Protein AF-A0A5B7FWD3-F1 (afdb_monomer_lite)

pLDDT: mean 77.9, std 13.93, range [51.31, 97.62]

Structure (mmCIF, N/CA/C/O backbone):
data_AF-A0A5B7FWD3-F1
#
_entry.id   AF-A0A5B7FWD3-F1
#
loop_
_atom_site.group_PDB
_atom_site.id
_atom_site.type_symbol
_atom_site.label_atom_id
_atom_site.label_alt_id
_atom_site.label_comp_id
_atom_site.label_asym_id
_atom_site.label_entity_id
_atom_site.label_seq_id
_atom_site.pdbx_PDB_ins_code
_atom_site.Cartn_x
_atom_site.Cartn_y
_atom_site.Cartn_z
_atom_site.occupancy
_atom_site.B_iso_or_equiv
_atom_site.auth_seq_id
_atom_site.auth_comp_id
_atom_site.auth_asym_id
_atom_site.auth_atom_id
_atom_site.pdbx_PDB_model_num
ATOM 1 N N . MET A 1 1 ? -12.049 -10.881 10.849 1.00 77.94 1 MET A N 1
ATOM 2 C CA . MET A 1 1 ? -11.676 -10.986 12.282 1.00 77.94 1 MET A CA 1
ATOM 3 C C . MET A 1 1 ? -11.574 -9.629 12.979 1.00 77.94 1 MET A C 1
ATOM 5 O O . MET A 1 1 ? -12.235 -9.472 13.995 1.00 77.94 1 MET A O 1
ATOM 9 N N . ILE A 1 2 ? -10.834 -8.643 12.447 1.00 91.25 2 ILE A N 1
ATOM 10 C CA . ILE A 1 2 ? -10.697 -7.306 13.075 1.00 91.25 2 ILE A CA 1
ATOM 11 C C . ILE A 1 2 ? -12.054 -6.627 13.293 1.00 91.25 2 ILE A C 1
ATOM 13 O O . ILE A 1 2 ? -12.339 -6.181 14.396 1.00 91.25 2 ILE A O 1
ATOM 17 N N . GLU A 1 3 ? -12.919 -6.604 12.274 1.00 90.69 3 GLU A N 1
ATOM 18 C CA . GLU A 1 3 ? -14.240 -5.967 12.374 1.00 90.69 3 GLU A CA 1
ATOM 19 C C . GLU A 1 3 ? -15.130 -6.593 13.450 1.00 90.69 3 GLU A C 1
ATOM 21 O O . GLU A 1 3 ? -15.867 -5.887 14.131 1.00 90.69 3 GLU A O 1
ATOM 26 N N . VAL A 1 4 ? -15.046 -7.914 13.628 1.00 92.25 4 VAL A N 1
ATOM 27 C CA . VAL A 1 4 ? -15.807 -8.640 14.653 1.00 92.25 4 VAL A CA 1
ATOM 28 C C . VAL A 1 4 ? -15.304 -8.259 16.047 1.00 92.25 4 VAL A C 1
ATOM 30 O O . VAL A 1 4 ? -16.109 -7.955 16.924 1.00 92.25 4 VAL A O 1
ATOM 33 N N . ALA A 1 5 ? -13.982 -8.204 16.241 1.00 90.88 5 ALA A N 1
ATOM 34 C CA . ALA A 1 5 ? -13.381 -7.770 17.502 1.00 90.88 5 ALA A CA 1
ATOM 35 C C . ALA A 1 5 ? -13.669 -6.286 17.801 1.00 90.88 5 ALA A C 1
ATOM 37 O O . ALA A 1 5 ? -13.985 -5.938 18.936 1.00 90.88 5 ALA A O 1
ATOM 38 N N . HIS A 1 6 ? -13.642 -5.429 16.778 1.00 94.06 6 HIS A N 1
ATOM 39 C CA . HIS A 1 6 ? -13.955 -4.005 16.887 1.00 94.06 6 HIS A CA 1
ATOM 40 C C . HIS A 1 6 ? -15.422 -3.771 17.267 1.00 94.06 6 HIS A C 1
ATOM 42 O O . HIS A 1 6 ? -15.705 -3.055 18.222 1.00 94.06 6 HIS A O 1
ATOM 48 N N . LYS A 1 7 ? -16.365 -4.437 16.586 1.00 94.75 7 LYS A N 1
ATOM 49 C CA . LYS A 1 7 ? -17.796 -4.374 16.927 1.00 94.75 7 LYS A CA 1
ATOM 50 C C . LYS A 1 7 ? -18.058 -4.865 18.352 1.00 94.75 7 LYS A C 1
ATOM 52 O O . LYS A 1 7 ? -18.838 -4.243 19.066 1.00 94.75 7 LYS A O 1
ATOM 57 N N . LYS A 1 8 ? -17.374 -5.930 18.789 1.00 92.38 8 LYS A N 1
ATOM 58 C CA . LYS A 1 8 ? -17.488 -6.451 20.160 1.00 92.38 8 LYS A CA 1
ATOM 59 C C . LYS A 1 8 ? -17.000 -5.438 21.200 1.00 92.38 8 LYS A C 1
ATOM 61 O O . LYS A 1 8 ? -17.717 -5.195 22.166 1.00 92.38 8 LYS A O 1
ATOM 66 N N . TYR A 1 9 ? -15.844 -4.813 20.973 1.00 93.12 9 TYR A N 1
ATOM 67 C CA . TYR A 1 9 ? -15.327 -3.735 21.823 1.00 93.12 9 TYR A CA 1
ATOM 68 C C . TYR A 1 9 ? -16.303 -2.554 21.927 1.00 93.12 9 TYR A C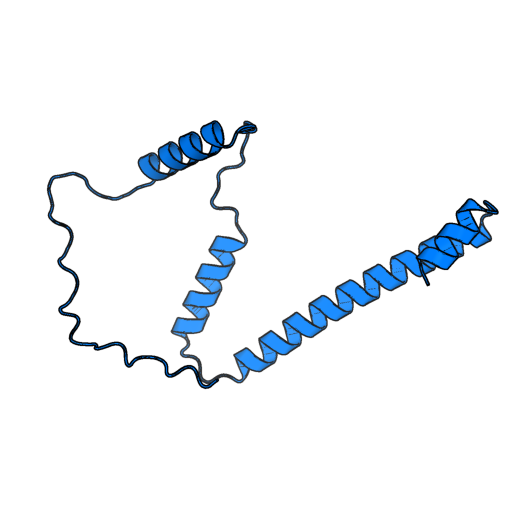 1
ATOM 70 O O . TYR A 1 9 ? -16.565 -2.077 23.026 1.00 93.12 9 TYR A O 1
ATOM 78 N N . LEU A 1 10 ? -16.899 -2.131 20.807 1.00 94.94 10 LEU A N 1
ATOM 79 C CA . LEU A 1 10 ? -17.880 -1.041 20.805 1.00 94.94 10 LEU A CA 1
ATOM 80 C C . LEU A 1 10 ? -19.171 -1.402 21.553 1.00 94.94 10 LEU A C 1
ATOM 82 O O . LEU A 1 10 ? -19.756 -0.543 22.204 1.00 94.94 10 LEU A O 1
ATOM 86 N N . SER A 1 11 ? -19.615 -2.660 21.470 1.00 94.88 11 SER A N 1
ATOM 87 C CA . SER A 1 11 ? -20.829 -3.117 22.161 1.00 94.88 11 SER A CA 1
ATOM 88 C C . SER A 1 11 ? -20.649 -3.300 23.671 1.00 94.88 11 SER A C 1
ATOM 90 O O . SER A 1 11 ? -21.592 -3.092 24.426 1.00 94.88 11 SER A O 1
ATOM 92 N N . LEU A 1 12 ? -19.451 -3.698 24.109 1.00 91.94 12 LEU A N 1
ATOM 93 C CA . LEU A 1 12 ? -19.122 -4.017 25.499 1.00 91.94 12 LEU A CA 1
ATOM 94 C C . LEU A 1 12 ? -17.686 -3.562 25.784 1.00 91.94 12 LEU A C 1
ATOM 96 O O . LEU A 1 12 ? -16.762 -4.375 25.693 1.00 91.94 12 LEU A O 1
ATOM 100 N N . PRO A 1 13 ? -17.481 -2.277 26.122 1.00 92.94 13 PRO A N 1
ATOM 101 C CA . PRO A 1 13 ? -16.157 -1.745 26.403 1.00 92.94 13 PRO A CA 1
ATOM 102 C C . PRO A 1 13 ? -15.602 -2.368 27.686 1.00 92.94 13 PRO A C 1
ATOM 104 O O . PRO A 1 13 ? -15.974 -2.006 28.800 1.00 92.94 13 PRO A O 1
ATOM 107 N N . SER A 1 14 ? -14.704 -3.334 27.523 1.00 96.06 14 SER A N 1
ATOM 108 C CA . SER A 1 14 ? -13.981 -3.990 28.614 1.00 96.06 14 SER A CA 1
ATOM 109 C C . SER A 1 14 ? -12.490 -4.106 28.288 1.00 96.06 14 SER A C 1
ATOM 111 O O . SER A 1 14 ? -12.129 -4.131 27.105 1.00 96.06 14 SER A O 1
ATOM 113 N N . PRO A 1 15 ? -11.608 -4.240 29.294 1.00 96.19 15 PRO A N 1
ATOM 114 C CA . PRO A 1 15 ? -10.180 -4.454 29.056 1.00 96.19 15 PRO A CA 1
ATOM 115 C C . PRO A 1 15 ? -9.896 -5.656 28.141 1.00 96.19 15 PRO A C 1
ATOM 117 O O . PRO A 1 15 ? -9.031 -5.588 27.272 1.00 96.19 15 PRO A O 1
ATOM 120 N N . GLU A 1 16 ? -10.673 -6.730 28.278 1.00 95.38 16 GLU A N 1
ATOM 121 C CA . GLU A 1 16 ? -10.532 -7.955 27.482 1.00 95.38 16 GLU A CA 1
ATOM 122 C C . GLU A 1 16 ? -10.959 -7.754 26.026 1.00 95.38 16 GLU A C 1
ATOM 124 O O . GLU A 1 16 ? -10.245 -8.148 25.103 1.00 95.38 16 GLU A O 1
ATOM 129 N N . SER A 1 17 ? -12.105 -7.106 25.793 1.00 94.62 17 SER A N 1
ATOM 130 C CA . SER A 1 17 ? -12.572 -6.800 24.433 1.00 94.62 17 SER A CA 1
ATOM 131 C C . SER A 1 17 ? -11.615 -5.852 23.699 1.00 94.62 17 SER A C 1
ATOM 133 O O . SER A 1 17 ? -11.344 -6.041 22.512 1.00 94.62 17 SER A O 1
ATOM 135 N N . HIS A 1 18 ? -11.038 -4.888 24.422 1.00 95.44 18 HIS A N 1
ATOM 136 C CA . HIS A 1 18 ? -10.030 -3.972 23.906 1.00 95.44 18 HIS A CA 1
ATOM 137 C C . HIS A 1 18 ? -8.726 -4.705 23.559 1.00 95.44 18 HIS A C 1
ATOM 139 O O . HIS A 1 18 ? -8.201 -4.533 22.459 1.00 95.44 18 HIS A O 1
ATOM 145 N N . ALA A 1 19 ? -8.235 -5.582 24.442 1.00 96.62 19 ALA A N 1
ATOM 146 C CA . ALA A 1 19 ? -7.041 -6.390 24.191 1.00 96.62 19 ALA A CA 1
ATOM 147 C C . ALA A 1 19 ? -7.202 -7.298 22.959 1.00 96.62 19 ALA A C 1
ATOM 149 O O . ALA A 1 19 ? -6.293 -7.386 22.131 1.00 96.62 19 ALA A O 1
ATOM 150 N N . LEU A 1 20 ? -8.375 -7.919 22.789 1.00 95.62 20 LEU A N 1
ATOM 151 C CA . LEU A 1 20 ? -8.690 -8.735 21.613 1.00 95.62 20 LEU A CA 1
ATOM 152 C C . LEU A 1 20 ? -8.689 -7.916 20.318 1.00 95.62 20 LEU A C 1
ATOM 154 O O . LEU A 1 20 ? -8.146 -8.365 19.308 1.00 95.62 20 LEU A O 1
ATOM 158 N N . TYR A 1 21 ? -9.266 -6.712 20.337 1.00 95.94 21 TYR A N 1
ATOM 159 C CA . TYR A 1 21 ? -9.244 -5.817 19.181 1.00 95.94 21 TYR A CA 1
ATOM 160 C C . TYR A 1 21 ? -7.817 -5.383 18.816 1.00 95.94 21 TYR A C 1
ATOM 162 O O . TYR A 1 21 ? -7.423 -5.509 17.655 1.00 95.94 21 TYR A O 1
ATOM 170 N N . ILE A 1 22 ? -7.027 -4.936 19.798 1.00 96.62 22 ILE A N 1
ATOM 171 C CA . ILE A 1 22 ? -5.623 -4.541 19.602 1.00 96.62 22 ILE A CA 1
ATOM 172 C C . ILE A 1 22 ? -4.813 -5.711 19.032 1.00 96.62 22 ILE A C 1
ATOM 174 O O . ILE A 1 22 ? -4.091 -5.540 18.051 1.00 96.62 22 ILE A O 1
ATOM 178 N N . SER A 1 23 ? -4.970 -6.912 19.596 1.00 96.88 23 SER A N 1
ATOM 179 C CA . SER A 1 23 ? -4.297 -8.123 19.116 1.00 96.88 23 SER A CA 1
ATOM 180 C C . SER A 1 23 ? -4.656 -8.431 17.659 1.00 96.88 23 SER A C 1
ATOM 182 O O . SER A 1 23 ? -3.765 -8.604 16.827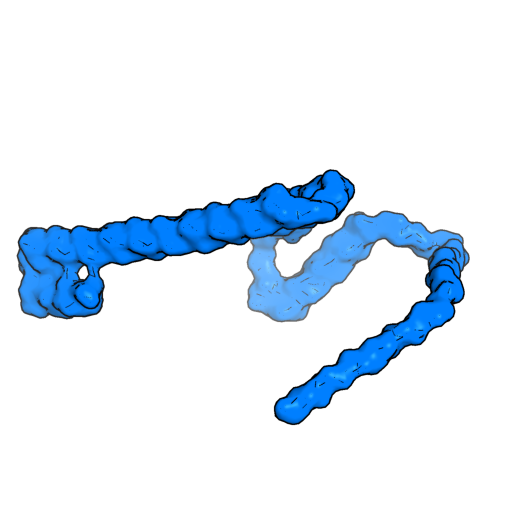 1.00 96.88 23 SER A O 1
ATOM 184 N N . ALA A 1 24 ? -5.948 -8.408 17.315 1.00 96.38 24 ALA A N 1
ATOM 185 C CA . ALA A 1 24 ? -6.409 -8.644 15.949 1.00 96.38 24 ALA A CA 1
ATOM 186 C C . ALA A 1 24 ? -5.882 -7.590 14.961 1.00 96.38 24 ALA A C 1
ATOM 188 O O . ALA A 1 24 ? -5.501 -7.938 13.841 1.00 96.38 24 ALA A O 1
ATOM 189 N N . ARG A 1 25 ? -5.836 -6.313 15.366 1.00 96.69 25 ARG A N 1
ATOM 190 C CA . ARG A 1 25 ? -5.307 -5.216 14.544 1.00 96.69 25 ARG A CA 1
ATOM 191 C C . ARG A 1 25 ? -3.810 -5.380 14.291 1.00 96.69 25 ARG A C 1
ATOM 193 O O . ARG A 1 25 ? -3.389 -5.375 13.138 1.00 96.69 25 ARG A O 1
ATOM 200 N N . ASN A 1 26 ? -3.027 -5.590 15.346 1.00 97.12 26 ASN A N 1
ATOM 201 C CA . ASN A 1 26 ? -1.577 -5.763 15.249 1.00 97.12 26 ASN A CA 1
ATOM 202 C C . ASN A 1 26 ? -1.215 -7.006 14.428 1.00 97.12 26 ASN A C 1
ATOM 204 O O . ASN A 1 26 ? -0.283 -6.977 13.627 1.00 97.12 26 ASN A O 1
ATOM 208 N N . HIS A 1 27 ? -1.980 -8.089 14.580 1.00 96.94 27 HIS A N 1
ATOM 209 C CA . HIS A 1 27 ? -1.805 -9.283 13.764 1.00 96.94 27 HIS A CA 1
ATOM 210 C C . HIS A 1 27 ? -2.025 -8.989 12.275 1.00 96.94 27 HIS A C 1
ATOM 212 O O . HIS A 1 27 ? -1.213 -9.386 11.444 1.00 96.94 27 HIS A O 1
ATOM 218 N N . ALA A 1 28 ? -3.075 -8.246 11.924 1.00 97.00 28 ALA A N 1
ATOM 219 C CA . ALA A 1 28 ? -3.327 -7.879 10.535 1.00 97.00 28 ALA A CA 1
ATOM 220 C C . ALA A 1 28 ? -2.254 -6.949 9.952 1.00 97.00 28 ALA A C 1
ATOM 222 O O . ALA A 1 28 ? -1.835 -7.147 8.812 1.00 97.00 28 ALA A O 1
ATOM 223 N N . GLU A 1 29 ? -1.773 -5.974 10.729 1.00 96.38 29 GLU A N 1
ATOM 224 C CA . GLU A 1 29 ? -0.628 -5.143 10.338 1.00 96.38 29 GLU A CA 1
ATOM 225 C C . GLU A 1 29 ? 0.613 -6.010 10.075 1.00 96.38 29 GLU A C 1
ATOM 227 O O . GLU A 1 29 ? 1.263 -5.856 9.041 1.00 96.38 29 GLU A O 1
ATOM 232 N N . SER A 1 30 ? 0.899 -6.974 10.955 1.00 97.62 30 SER A N 1
ATOM 233 C CA . SER A 1 30 ? 2.011 -7.917 10.794 1.00 97.62 30 SER A CA 1
ATOM 234 C C . SER A 1 30 ? 1.875 -8.768 9.526 1.00 97.62 30 SER A C 1
ATOM 236 O O . SER A 1 30 ? 2.825 -8.853 8.748 1.00 97.62 30 SER A O 1
ATOM 238 N N . VAL A 1 31 ? 0.691 -9.329 9.258 1.00 97.19 31 VAL A N 1
ATOM 239 C CA . VAL A 1 31 ? 0.413 -10.106 8.036 1.00 97.19 31 VAL A CA 1
ATOM 240 C C . VAL A 1 31 ? 0.601 -9.252 6.784 1.00 97.19 31 VAL A C 1
ATOM 242 O O . VAL A 1 31 ? 1.214 -9.704 5.816 1.00 97.19 31 VAL A O 1
ATOM 245 N N . LEU A 1 32 ? 0.124 -8.005 6.794 1.00 96.81 32 LEU A N 1
ATOM 246 C CA . LEU A 1 32 ? 0.279 -7.093 5.663 1.00 96.81 32 LEU A CA 1
ATOM 247 C C . LEU A 1 32 ? 1.751 -6.761 5.400 1.00 96.81 32 LEU A C 1
ATOM 249 O O . LEU A 1 32 ? 2.189 -6.771 4.249 1.00 96.81 32 LEU A O 1
ATOM 253 N N . GLN A 1 33 ? 2.519 -6.473 6.452 1.00 96.38 33 GLN A N 1
ATOM 254 C CA . GLN A 1 33 ? 3.953 -6.211 6.325 1.00 96.38 33 GLN A CA 1
ATOM 255 C C . GLN A 1 33 ? 4.695 -7.444 5.814 1.00 96.38 33 GLN A C 1
ATOM 257 O O . GLN A 1 33 ? 5.485 -7.346 4.877 1.00 96.38 33 GLN A O 1
ATOM 262 N N . PHE A 1 34 ? 4.389 -8.619 6.361 1.00 97.00 34 PHE A N 1
ATOM 263 C CA . PHE A 1 34 ? 4.958 -9.877 5.894 1.00 97.00 34 PHE A CA 1
ATOM 264 C C . PHE A 1 34 ? 4.665 -10.117 4.407 1.00 97.00 34 PHE A C 1
ATOM 266 O O . PHE A 1 34 ? 5.584 -10.405 3.642 1.00 97.00 34 PHE A O 1
ATOM 273 N N . ALA A 1 35 ? 3.418 -9.929 3.967 1.00 96.88 35 ALA A N 1
ATOM 274 C CA . ALA A 1 35 ? 3.032 -10.082 2.566 1.00 96.88 35 ALA A CA 1
ATOM 275 C C . ALA A 1 35 ? 3.779 -9.100 1.648 1.00 96.88 35 ALA A C 1
ATOM 277 O O . ALA A 1 35 ? 4.271 -9.496 0.590 1.00 96.88 35 ALA A O 1
ATOM 278 N N . LYS A 1 36 ? 3.930 -7.835 2.067 1.00 94.75 36 LYS A N 1
ATOM 279 C CA . LYS A 1 36 ? 4.733 -6.836 1.343 1.00 94.75 36 LYS A CA 1
ATOM 280 C C . LYS A 1 36 ? 6.185 -7.280 1.200 1.00 94.75 36 LYS A C 1
ATOM 282 O O . LYS A 1 36 ? 6.716 -7.269 0.091 1.00 94.75 36 LYS A O 1
ATOM 287 N N . HIS A 1 37 ? 6.815 -7.691 2.297 1.00 94.19 37 HIS A N 1
ATOM 288 C CA . HIS A 1 37 ? 8.201 -8.151 2.279 1.00 94.19 37 HIS A CA 1
ATOM 289 C C . HIS A 1 37 ? 8.378 -9.411 1.432 1.00 94.19 37 HIS A C 1
ATOM 291 O O . HIS A 1 37 ? 9.317 -9.479 0.643 1.00 94.19 37 HIS A O 1
ATOM 297 N N . SER A 1 38 ? 7.458 -10.370 1.533 1.00 95.75 38 SER A N 1
ATOM 298 C CA . SER A 1 38 ? 7.463 -11.590 0.726 1.00 95.75 38 SER A CA 1
ATOM 299 C C . SER A 1 38 ? 7.368 -11.277 -0.770 1.00 95.75 38 SER A C 1
ATOM 301 O O . SER A 1 38 ? 8.179 -11.769 -1.552 1.00 95.75 38 SER A O 1
ATOM 303 N N . LEU A 1 39 ? 6.453 -10.383 -1.164 1.00 93.56 39 LEU A N 1
ATOM 304 C CA . LEU A 1 39 ? 6.304 -9.948 -2.553 1.00 93.56 39 LEU A CA 1
ATOM 305 C C . LEU A 1 39 ? 7.572 -9.268 -3.084 1.00 93.56 39 LEU A C 1
ATOM 307 O O . LEU A 1 39 ? 8.021 -9.575 -4.190 1.00 93.56 39 LEU A O 1
ATOM 311 N N . ILE A 1 40 ? 8.140 -8.340 -2.308 1.00 85.00 40 ILE A N 1
ATOM 312 C CA . ILE A 1 40 ? 9.377 -7.640 -2.676 1.00 85.00 40 ILE A CA 1
ATOM 313 C C . ILE A 1 40 ? 10.510 -8.651 -2.837 1.00 85.00 40 ILE A C 1
ATOM 315 O O . ILE A 1 40 ? 11.173 -8.655 -3.870 1.00 85.00 40 ILE A O 1
ATOM 319 N N . ASN A 1 41 ? 10.688 -9.547 -1.867 1.00 86.38 41 ASN A N 1
ATOM 320 C CA . ASN A 1 41 ? 11.739 -10.554 -1.909 1.00 86.38 41 ASN A CA 1
ATOM 321 C C . ASN A 1 41 ? 11.575 -11.498 -3.110 1.00 86.38 41 ASN A C 1
ATOM 323 O O . ASN A 1 41 ? 12.540 -11.750 -3.823 1.00 86.38 41 ASN A O 1
ATOM 327 N N . GLY A 1 42 ? 10.351 -11.950 -3.400 1.00 88.38 42 GLY A N 1
ATOM 328 C CA . GLY A 1 42 ? 10.063 -12.773 -4.577 1.00 88.38 42 GLY A CA 1
ATOM 329 C C . GLY A 1 42 ? 10.426 -12.070 -5.888 1.00 88.38 42 GLY A C 1
ATOM 330 O O . GLY A 1 42 ? 11.059 -12.664 -6.759 1.00 88.38 42 GLY A O 1
ATOM 331 N N . LYS A 1 43 ? 10.113 -10.775 -6.017 1.00 83.81 43 LYS A N 1
ATOM 332 C CA . LYS A 1 43 ? 10.542 -9.972 -7.174 1.00 83.81 43 LYS A CA 1
ATOM 333 C C . LYS A 1 43 ? 12.060 -9.810 -7.237 1.00 83.81 43 LYS A C 1
ATOM 335 O O . LYS A 1 43 ? 12.623 -9.952 -8.318 1.00 83.81 43 LYS A O 1
ATOM 340 N N . CYS A 1 44 ? 12.723 -9.546 -6.111 1.00 81.81 44 CYS A N 1
ATOM 341 C CA . CYS A 1 44 ? 14.181 -9.440 -6.053 1.00 81.81 44 CYS A CA 1
ATOM 342 C C . CYS A 1 44 ? 14.862 -10.734 -6.511 1.00 81.81 44 CYS A C 1
ATOM 344 O O . CYS A 1 44 ? 15.797 -10.656 -7.299 1.00 81.81 44 CYS A O 1
ATOM 346 N N . GLN A 1 45 ? 14.358 -11.897 -6.090 1.00 80.88 45 GLN A N 1
ATOM 347 C CA . GLN A 1 45 ? 14.862 -13.206 -6.520 1.00 80.88 45 GLN A CA 1
ATOM 348 C C . GLN A 1 45 ? 14.666 -13.445 -8.025 1.00 80.88 45 GLN A C 1
ATOM 350 O O . GLN A 1 45 ? 15.582 -13.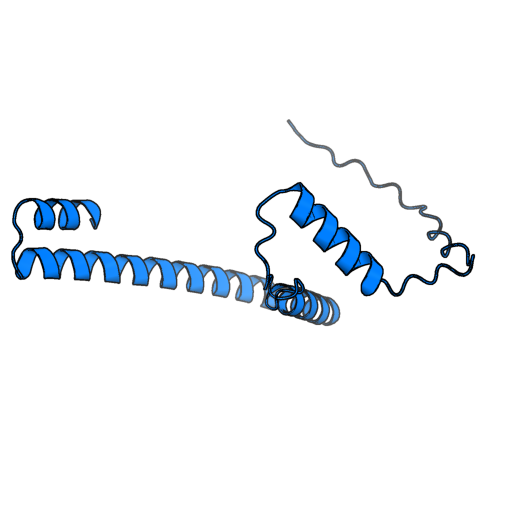881 -8.720 1.00 80.88 45 GLN A O 1
ATOM 355 N N . ASN A 1 46 ? 13.492 -13.110 -8.569 1.00 82.12 46 ASN A N 1
ATOM 356 C CA . ASN A 1 46 ? 13.245 -13.225 -10.011 1.00 82.12 46 ASN A CA 1
ATOM 357 C C . ASN A 1 46 ? 14.201 -12.350 -10.826 1.00 82.12 46 ASN A C 1
ATOM 359 O O . ASN A 1 46 ? 14.700 -12.766 -11.869 1.00 82.12 46 ASN A O 1
ATOM 363 N N . LEU A 1 47 ? 14.464 -11.136 -10.343 1.00 75.38 47 LEU A N 1
ATOM 364 C CA . LEU A 1 47 ? 15.372 -10.221 -11.012 1.00 75.38 47 LEU A CA 1
ATOM 365 C C . LEU A 1 47 ? 16.838 -10.652 -10.854 1.00 75.38 47 LEU A C 1
ATOM 367 O O . LEU A 1 47 ? 17.591 -10.542 -11.821 1.00 75.38 47 LEU A O 1
ATOM 371 N N . SER A 1 48 ? 17.258 -11.152 -9.685 1.00 72.44 48 SER A N 1
ATOM 372 C CA . SER A 1 48 ? 18.633 -11.635 -9.472 1.00 72.44 48 SER A CA 1
A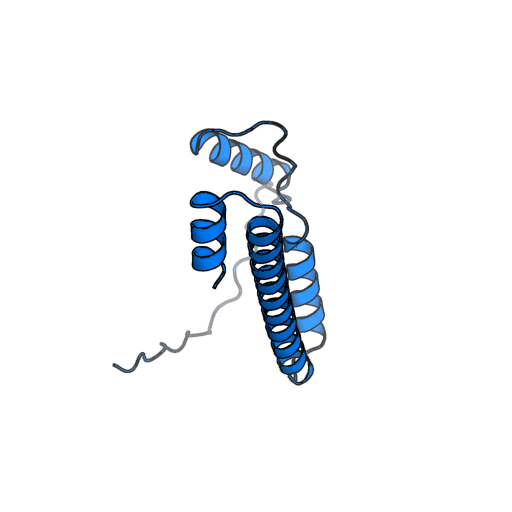TOM 373 C C . SER A 1 48 ? 18.970 -12.831 -10.356 1.00 72.44 48 SER A C 1
ATOM 375 O O . SER A 1 48 ? 20.116 -12.978 -10.763 1.00 72.44 48 SER A O 1
ATOM 377 N N . ASN A 1 49 ? 17.968 -13.646 -10.689 1.00 73.94 49 ASN A N 1
ATOM 378 C CA . ASN A 1 49 ? 18.100 -14.772 -11.612 1.00 73.94 49 ASN A CA 1
ATOM 379 C C . ASN A 1 49 ? 17.946 -14.365 -13.088 1.00 73.94 49 ASN A C 1
ATOM 381 O O . ASN A 1 49 ? 18.019 -15.219 -13.970 1.00 73.94 49 ASN A O 1
ATOM 385 N N . SER A 1 50 ? 17.712 -13.082 -13.382 1.00 70.88 50 SER A N 1
ATOM 386 C CA . SER A 1 50 ? 17.630 -12.594 -14.758 1.00 70.88 50 SER A CA 1
ATOM 387 C C . SER A 1 50 ? 19.024 -12.312 -15.320 1.00 70.88 50 SER A C 1
ATOM 389 O O . SER A 1 50 ? 19.875 -11.736 -14.644 1.00 70.88 50 SER A O 1
ATOM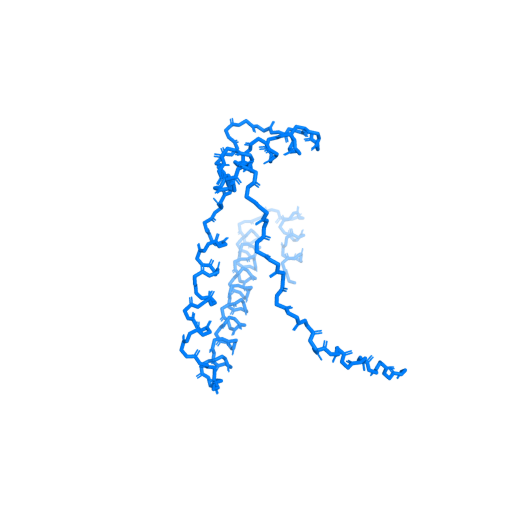 391 N N . ASN A 1 51 ? 19.237 -12.628 -16.599 1.00 76.62 51 ASN A N 1
ATOM 392 C CA . ASN A 1 51 ? 20.460 -12.279 -17.334 1.00 76.62 51 ASN A CA 1
ATOM 393 C C . ASN A 1 51 ? 20.519 -10.780 -17.704 1.00 76.62 51 ASN A C 1
ATOM 395 O O . ASN A 1 51 ? 21.027 -10.420 -18.766 1.00 76.62 51 ASN A O 1
ATOM 399 N N . CYS A 1 52 ? 19.956 -9.892 -16.877 1.00 69.75 52 CYS A N 1
ATOM 400 C CA . CYS A 1 52 ? 19.993 -8.462 -17.153 1.00 69.75 52 CYS A CA 1
ATOM 401 C C . CYS A 1 52 ? 21.441 -7.945 -17.118 1.00 69.75 52 CYS A C 1
ATOM 403 O O . CYS A 1 52 ? 22.163 -8.223 -16.154 1.00 69.75 52 CYS A O 1
ATOM 405 N N . PRO A 1 53 ? 21.863 -7.149 -18.118 1.00 76.00 53 PRO A N 1
ATOM 406 C CA . PRO A 1 53 ? 23.165 -6.496 -18.105 1.00 76.00 53 PRO A CA 1
ATOM 407 C C . PRO A 1 53 ? 23.370 -5.683 -16.823 1.00 76.00 53 PRO A C 1
ATOM 409 O O . PRO A 1 53 ? 22.433 -5.083 -16.291 1.00 76.00 53 PRO A O 1
ATOM 412 N N . ARG A 1 54 ? 24.613 -5.612 -16.339 1.00 77.31 54 ARG A N 1
ATOM 413 C CA . ARG A 1 54 ? 24.978 -4.835 -15.141 1.00 77.31 54 ARG A CA 1
ATOM 414 C C . ARG A 1 54 ? 24.515 -3.372 -15.240 1.00 77.31 54 ARG A C 1
ATOM 416 O O . ARG A 1 54 ? 24.067 -2.802 -14.246 1.00 77.31 54 ARG A O 1
ATOM 423 N N . ASP A 1 55 ? 24.528 -2.812 -16.446 1.00 72.31 55 ASP A N 1
ATOM 424 C CA . ASP A 1 55 ? 24.085 -1.444 -16.732 1.00 72.31 55 ASP A CA 1
ATOM 425 C C . ASP A 1 55 ? 22.581 -1.241 -16.507 1.00 72.31 55 ASP A C 1
ATOM 427 O O . ASP A 1 55 ? 22.174 -0.196 -16.000 1.00 72.31 55 ASP A O 1
ATOM 431 N N . PHE A 1 56 ? 21.750 -2.256 -16.779 1.00 78.06 56 PHE A N 1
ATOM 432 C CA . PHE A 1 56 ? 20.316 -2.210 -16.478 1.00 78.06 56 PHE A CA 1
ATOM 433 C C . PHE A 1 56 ? 20.071 -2.081 -14.973 1.00 78.06 56 PHE A C 1
ATOM 435 O O . PHE A 1 56 ? 19.216 -1.310 -14.545 1.00 78.06 56 PHE A O 1
ATOM 442 N N . TRP A 1 57 ? 20.851 -2.785 -14.151 1.00 78.94 57 TRP A N 1
ATOM 443 C CA . TRP A 1 57 ? 20.742 -2.701 -12.697 1.00 78.94 57 TRP A CA 1
ATOM 444 C C . TRP A 1 57 ? 21.195 -1.357 -12.138 1.00 78.94 57 TRP A C 1
ATOM 446 O O . TRP A 1 57 ? 20.538 -0.814 -11.247 1.00 78.94 57 TRP A O 1
ATOM 456 N N . HIS A 1 58 ? 22.284 -0.798 -12.667 1.00 76.25 58 HIS A N 1
ATOM 457 C CA . HIS A 1 58 ? 22.708 0.557 -12.317 1.00 76.25 58 HIS A CA 1
ATOM 458 C C . HIS A 1 58 ? 21.646 1.585 -12.704 1.00 76.25 58 HIS A C 1
ATOM 460 O O . HIS A 1 58 ? 21.307 2.440 -11.886 1.00 76.25 58 HIS A O 1
ATOM 466 N N . LEU A 1 59 ? 21.063 1.455 -13.896 1.00 74.31 59 LEU A N 1
ATOM 467 C CA . LEU A 1 59 ? 19.970 2.301 -14.356 1.00 74.31 59 LEU A CA 1
ATOM 468 C C . LEU A 1 59 ? 18.738 2.167 -13.453 1.00 74.31 59 LEU A C 1
ATOM 470 O O . LEU A 1 59 ? 18.276 3.166 -12.915 1.00 74.31 59 LEU A O 1
ATOM 474 N N . ALA A 1 60 ? 18.246 0.951 -13.212 1.00 75.56 60 ALA A N 1
ATOM 475 C CA . ALA A 1 60 ? 17.084 0.697 -12.362 1.00 75.56 60 ALA A CA 1
ATOM 476 C C . ALA A 1 60 ? 17.285 1.224 -10.932 1.00 75.56 60 ALA A C 1
ATOM 478 O O . ALA A 1 60 ? 16.375 1.817 -10.355 1.00 75.56 60 ALA A O 1
ATOM 479 N N . LYS A 1 61 ? 18.490 1.067 -10.369 1.00 74.75 61 LYS A N 1
ATOM 480 C CA . LYS A 1 61 ? 18.839 1.584 -9.041 1.00 74.75 61 LYS A CA 1
ATOM 481 C C . LYS A 1 61 ? 18.909 3.111 -9.020 1.00 74.75 61 LYS A C 1
ATOM 483 O O . LYS A 1 61 ? 18.372 3.719 -8.100 1.00 74.75 61 LYS A O 1
ATOM 488 N N . ASN A 1 62 ? 19.520 3.731 -10.027 1.00 70.31 62 ASN A N 1
ATOM 489 C CA . ASN A 1 62 ? 19.573 5.189 -10.153 1.00 70.31 62 ASN A CA 1
ATOM 490 C C . ASN A 1 62 ? 18.172 5.785 -10.332 1.00 70.31 62 ASN A C 1
ATOM 492 O O . ASN A 1 62 ? 17.832 6.759 -9.670 1.00 70.31 62 ASN A O 1
ATOM 496 N N . ILE A 1 63 ? 17.336 5.166 -11.164 1.00 71.88 63 ILE A N 1
ATOM 497 C CA . ILE A 1 63 ? 15.926 5.517 -11.345 1.00 71.88 63 ILE A CA 1
ATOM 498 C C . ILE A 1 63 ? 15.185 5.393 -10.005 1.00 71.88 63 ILE A C 1
ATOM 500 O O . ILE A 1 63 ? 14.598 6.363 -9.540 1.00 71.88 63 ILE A O 1
ATOM 504 N N . SER A 1 64 ? 15.273 4.244 -9.330 1.00 73.00 64 SER A N 1
ATOM 505 C CA . SER A 1 64 ? 14.618 4.020 -8.034 1.00 73.00 64 SER A CA 1
ATOM 506 C C . SER A 1 64 ? 15.053 5.028 -6.968 1.00 73.00 64 SER A C 1
ATOM 508 O O . SER A 1 64 ? 14.200 5.555 -6.264 1.00 73.00 64 SER A O 1
ATOM 510 N N . ASN A 1 65 ? 16.349 5.329 -6.855 1.00 67.25 65 ASN A N 1
ATOM 511 C CA . ASN A 1 65 ? 16.874 6.287 -5.875 1.00 67.25 65 ASN A CA 1
ATOM 512 C C . ASN A 1 65 ? 16.418 7.734 -6.155 1.00 67.25 65 ASN A C 1
ATOM 514 O O . ASN A 1 65 ? 16.195 8.515 -5.225 1.00 67.25 65 ASN A O 1
ATOM 518 N N . ASN A 1 66 ? 16.237 8.078 -7.434 1.00 62.12 66 ASN A N 1
ATOM 519 C CA . ASN A 1 66 ? 15.651 9.350 -7.857 1.00 62.12 66 ASN A CA 1
ATOM 520 C C . ASN A 1 66 ? 14.135 9.425 -7.602 1.00 62.12 66 ASN A C 1
ATOM 522 O O . ASN A 1 66 ? 13.605 10.523 -7.489 1.00 62.12 66 ASN A O 1
ATOM 526 N N . PHE A 1 67 ? 13.437 8.290 -7.477 1.00 56.56 67 PHE A N 1
ATOM 527 C CA . PHE A 1 67 ? 12.011 8.247 -7.125 1.00 56.56 67 PHE A CA 1
ATOM 528 C C . PHE A 1 67 ? 11.744 8.103 -5.621 1.00 56.56 67 PHE A C 1
ATOM 530 O O . PHE A 1 67 ? 10.664 8.463 -5.159 1.00 56.56 67 PHE A O 1
ATOM 537 N N . THR A 1 68 ? 12.699 7.592 -4.836 1.00 55.31 68 THR A N 1
ATOM 538 C CA . THR A 1 68 ? 12.587 7.546 -3.366 1.00 55.31 68 THR A CA 1
ATOM 539 C C . THR A 1 68 ? 12.834 8.902 -2.718 1.00 55.31 68 THR A C 1
ATOM 541 O O . THR A 1 68 ? 12.335 9.167 -1.627 1.00 55.31 68 THR A O 1
ATOM 544 N N . SER A 1 69 ? 13.588 9.765 -3.394 1.00 54.72 69 SER A N 1
ATOM 545 C CA . SER A 1 69 ? 13.786 11.157 -3.009 1.00 54.72 69 SER A CA 1
ATOM 546 C C . SER A 1 69 ? 12.789 11.977 -3.815 1.00 54.72 69 SER A C 1
ATOM 548 O O . SER A 1 69 ? 12.870 11.991 -5.038 1.00 54.72 69 SER A O 1
ATOM 550 N N . SER A 1 70 ? 11.826 12.639 -3.175 1.00 51.31 70 SER A N 1
ATOM 551 C CA . SER A 1 70 ? 10.945 13.559 -3.899 1.00 51.31 70 SER A CA 1
ATOM 552 C C . SER A 1 70 ? 11.802 14.628 -4.584 1.00 51.31 70 SER A C 1
ATOM 554 O O . SER A 1 70 ? 12.333 15.506 -3.911 1.00 51.31 70 SER A O 1
ATOM 556 N N . SER A 1 71 ? 11.931 14.574 -5.915 1.00 55.25 71 SER A N 1
ATOM 557 C CA . SER A 1 71 ? 12.552 15.655 -6.696 1.00 55.25 71 SER A CA 1
ATOM 558 C C . SER A 1 71 ? 11.698 16.926 -6.688 1.00 55.25 71 SER A C 1
ATOM 560 O O . SER A 1 71 ? 12.146 17.977 -7.146 1.00 55.25 71 SER A O 1
ATOM 562 N N . PHE A 1 72 ? 10.466 16.845 -6.176 1.00 57.34 72 PHE A N 1
ATOM 563 C CA . PHE A 1 72 ? 9.693 18.033 -5.868 1.00 57.34 72 PHE A CA 1
ATOM 564 C C . PHE A 1 72 ? 10.291 18.685 -4.623 1.00 57.34 72 PHE A C 1
ATOM 566 O O . PHE A 1 72 ? 10.385 18.005 -3.591 1.00 57.34 72 PHE A O 1
ATOM 573 N N . PRO A 1 73 ? 10.672 19.976 -4.690 1.00 57.72 73 PRO A N 1
ATOM 574 C CA . PRO A 1 73 ? 11.049 20.709 -3.493 1.00 57.72 73 PRO A CA 1
ATOM 575 C C . PRO A 1 73 ? 9.922 20.568 -2.462 1.00 57.72 73 PRO A C 1
ATOM 577 O O . PRO A 1 73 ? 8.752 20.489 -2.863 1.00 57.72 73 PRO A O 1
ATOM 580 N N . PRO A 1 74 ? 10.234 20.520 -1.152 1.00 58.12 74 PRO A N 1
ATOM 581 C CA . PRO A 1 74 ? 9.194 20.505 -0.139 1.00 58.12 74 PRO A CA 1
ATOM 582 C C . PRO A 1 74 ? 8.261 21.672 -0.439 1.00 58.12 74 PRO A C 1
ATOM 584 O O . PRO A 1 74 ? 8.711 22.813 -0.573 1.00 58.12 74 PRO A O 1
ATOM 587 N N . LEU A 1 75 ? 6.978 21.374 -0.635 1.00 56.59 75 LEU A N 1
ATOM 588 C CA . LEU A 1 75 ? 5.957 22.382 -0.875 1.00 56.59 75 LEU A CA 1
ATOM 589 C C . LEU A 1 75 ? 5.765 23.142 0.438 1.00 56.59 75 LEU A C 1
ATOM 591 O O . LEU A 1 75 ? 4.818 22.901 1.178 1.00 56.59 75 LEU A O 1
ATOM 595 N N . PHE A 1 76 ? 6.691 24.049 0.752 1.00 59.81 76 PHE A N 1
ATOM 596 C CA . PHE A 1 76 ? 6.599 24.934 1.910 1.00 59.81 76 PHE A CA 1
ATOM 597 C C . PHE A 1 76 ? 5.377 25.856 1.804 1.00 59.81 76 PHE A C 1
ATOM 599 O O . PHE A 1 76 ? 4.991 26.483 2.789 1.00 59.81 76 PHE A O 1
ATOM 606 N N . HIS A 1 77 ? 4.727 25.897 0.634 1.00 58.41 77 HIS A N 1
ATOM 607 C CA . HIS A 1 77 ? 3.430 26.515 0.409 1.00 58.41 77 HIS A CA 1
ATOM 608 C C . HIS A 1 77 ? 2.476 25.478 -0.195 1.00 58.41 77 HIS A C 1
ATOM 610 O O . HIS A 1 77 ? 2.784 24.913 -1.250 1.00 58.41 77 HIS A O 1
ATOM 616 N N . PRO A 1 78 ? 1.320 25.198 0.434 1.00 55.81 78 PRO A N 1
ATOM 617 C CA . PRO A 1 78 ? 0.317 24.356 -0.188 1.00 55.81 78 PRO A CA 1
ATOM 618 C C . PRO A 1 78 ? -0.200 25.088 -1.428 1.00 55.81 78 PRO A C 1
ATOM 620 O O . PRO A 1 78 ? -0.956 26.048 -1.335 1.00 55.81 78 PRO A O 1
ATOM 623 N N . ALA A 1 79 ? 0.214 24.636 -2.609 1.00 59.66 79 ALA A N 1
ATOM 624 C CA . ALA A 1 79 ? -0.478 24.948 -3.847 1.00 59.66 79 ALA A CA 1
ATOM 625 C C . ALA A 1 79 ? -1.842 24.239 -3.780 1.00 59.66 79 ALA A C 1
ATOM 627 O O . ALA A 1 79 ? -1.968 23.047 -4.067 1.00 59.66 79 ALA A O 1
ATOM 628 N N . ILE A 1 80 ? -2.838 24.942 -3.241 1.00 69.69 80 ILE A N 1
ATOM 629 C CA . ILE A 1 80 ? -4.144 24.386 -2.848 1.00 69.69 80 ILE A CA 1
ATOM 630 C C . ILE A 1 80 ? -5.036 24.118 -4.069 1.00 69.69 80 ILE A C 1
ATOM 632 O O . ILE A 1 80 ? -5.954 23.305 -4.006 1.00 69.69 80 ILE A O 1
ATOM 636 N N . THR A 1 81 ? -4.747 24.773 -5.194 1.00 80.19 81 THR A N 1
ATOM 637 C CA . THR A 1 81 ? -5.501 24.659 -6.449 1.00 80.19 81 THR A CA 1
ATOM 638 C C . THR A 1 81 ? -4.673 23.968 -7.530 1.00 80.19 81 THR A C 1
ATOM 640 O O . THR A 1 81 ? -3.445 24.023 -7.523 1.00 80.19 81 THR A O 1
ATOM 643 N N . SER A 1 82 ? -5.332 23.333 -8.500 1.00 74.56 82 SER A N 1
ATOM 644 C CA . SER A 1 82 ? -4.658 22.733 -9.662 1.00 74.56 82 SER A CA 1
ATOM 645 C C . SER A 1 82 ? -3.838 23.755 -10.458 1.00 74.56 82 SER A C 1
ATOM 647 O O . SER A 1 82 ? -2.730 23.441 -10.882 1.00 74.56 82 SER A O 1
ATOM 649 N N . VAL A 1 83 ? -4.346 24.985 -10.592 1.00 78.38 83 VAL A N 1
ATOM 650 C CA . VAL A 1 83 ? -3.666 26.095 -11.280 1.00 78.38 83 VAL A CA 1
ATOM 651 C C . VAL A 1 83 ? -2.359 26.459 -10.576 1.00 78.38 83 VAL A C 1
ATOM 653 O O . VAL A 1 83 ? -1.306 26.429 -11.204 1.00 78.38 83 VAL A O 1
ATOM 656 N N . SER A 1 84 ? -2.396 26.675 -9.256 1.00 80.00 84 SER A N 1
ATOM 657 C CA . SER A 1 84 ? -1.181 26.995 -8.487 1.00 80.00 84 SER A CA 1
ATOM 658 C C . SER A 1 84 ? -0.132 25.876 -8.537 1.00 80.00 84 SER A C 1
ATOM 660 O O . SER A 1 84 ? 1.067 26.149 -8.544 1.00 80.00 84 SER A O 1
ATOM 662 N N . LYS A 1 85 ? -0.557 24.607 -8.637 1.00 78.50 85 LYS A N 1
ATOM 663 C CA . LYS A 1 85 ? 0.358 23.469 -8.828 1.00 78.50 85 LYS A CA 1
ATOM 664 C C . LYS A 1 85 ? 0.996 23.470 -10.217 1.00 78.50 85 LYS A C 1
ATOM 666 O O . LYS A 1 85 ? 2.192 23.209 -10.326 1.00 78.50 85 LYS A O 1
ATOM 671 N N . ALA A 1 86 ? 0.218 23.753 -11.261 1.00 82.38 86 ALA A N 1
ATOM 672 C CA . ALA A 1 86 ? 0.710 23.799 -12.636 1.00 82.38 86 ALA A CA 1
ATOM 673 C C . ALA A 1 86 ? 1.704 24.954 -12.843 1.00 82.38 86 ALA A C 1
ATOM 675 O O . ALA A 1 86 ? 2.753 24.769 -13.464 1.00 82.38 86 ALA A O 1
ATOM 676 N N . GLU A 1 87 ? 1.422 26.121 -12.264 1.00 82.50 87 GLU A N 1
ATOM 677 C CA . GLU A 1 87 ? 2.321 27.277 -12.296 1.00 82.50 87 GLU A CA 1
ATOM 678 C C . GLU A 1 87 ? 3.630 26.999 -11.553 1.00 82.50 87 GLU A C 1
ATOM 680 O O . GLU A 1 87 ? 4.708 27.227 -12.102 1.00 82.50 87 GLU A O 1
ATOM 685 N N . LEU A 1 88 ? 3.559 26.432 -10.343 1.00 83.06 88 LEU A N 1
ATOM 686 C CA . LEU A 1 88 ? 4.749 26.093 -9.560 1.00 83.06 88 LEU A CA 1
ATOM 687 C C . 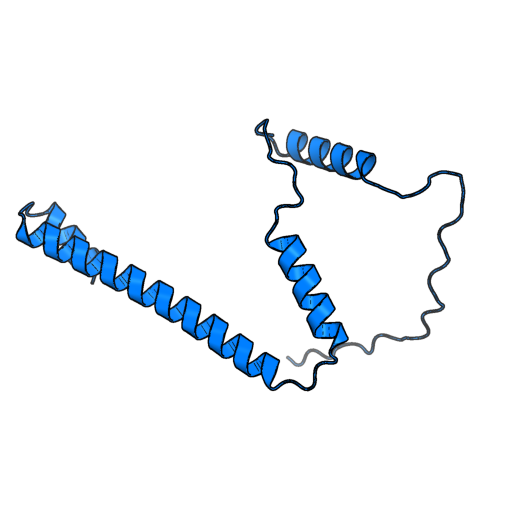LEU A 1 88 ? 5.619 25.035 -10.256 1.00 83.06 88 LEU A C 1
ATOM 689 O O . LEU A 1 88 ? 6.849 25.138 -10.246 1.00 83.06 88 LEU A O 1
ATOM 693 N N . PHE A 1 89 ? 4.995 24.037 -10.889 1.00 82.81 89 PHE A N 1
ATOM 694 C CA . PHE A 1 89 ? 5.696 23.054 -11.714 1.00 82.81 89 PHE A CA 1
ATOM 695 C C . PHE A 1 89 ? 6.413 23.726 -12.887 1.00 82.81 89 PHE A C 1
ATOM 697 O O . PHE A 1 89 ? 7.605 23.501 -13.076 1.00 82.81 89 PHE A O 1
ATOM 704 N N . SER A 1 90 ? 5.717 24.594 -13.624 1.00 81.31 90 SER A N 1
ATOM 705 C CA . SER A 1 90 ? 6.266 25.294 -14.792 1.00 81.31 90 SER A CA 1
ATOM 706 C C . SER A 1 90 ? 7.457 26.177 -14.415 1.00 81.31 90 SER A C 1
ATOM 708 O O . SER A 1 90 ? 8.487 26.142 -15.083 1.00 81.31 90 SER A O 1
ATOM 710 N N . GLN A 1 91 ? 7.367 26.903 -13.297 1.00 81.25 91 GLN A N 1
ATOM 711 C CA . GLN A 1 91 ? 8.468 27.719 -12.775 1.00 81.25 91 GLN A CA 1
ATOM 712 C C . GLN A 1 91 ? 9.664 26.871 -12.330 1.00 81.25 91 GLN A C 1
ATOM 714 O O . GLN A 1 91 ? 10.810 27.211 -12.623 1.00 81.25 91 GLN A O 1
ATOM 719 N N . THR A 1 92 ? 9.414 25.756 -11.639 1.00 81.19 92 THR A N 1
ATOM 720 C CA . THR A 1 92 ? 10.480 24.848 -11.186 1.00 81.19 92 THR A CA 1
ATOM 721 C C . THR A 1 92 ? 11.177 24.190 -12.372 1.00 81.19 92 THR A C 1
ATOM 723 O O . THR A 1 92 ? 12.402 24.077 -12.375 1.00 81.19 92 THR A O 1
ATOM 726 N N . LEU A 1 93 ? 10.411 23.793 -13.390 1.00 82.75 93 LEU A N 1
ATOM 727 C CA . LEU A 1 93 ? 10.926 23.223 -14.627 1.00 82.75 93 LEU A CA 1
ATOM 728 C C . LEU A 1 93 ? 11.772 24.247 -15.387 1.00 82.75 93 LEU A C 1
ATOM 730 O O . LEU A 1 93 ? 12.915 23.948 -15.705 1.00 82.75 93 LEU A O 1
ATOM 734 N N . ALA A 1 94 ? 11.270 25.468 -15.589 1.00 79.25 94 ALA A N 1
ATOM 735 C CA . ALA A 1 94 ? 12.018 26.535 -16.253 1.00 79.25 94 ALA A CA 1
ATOM 736 C C . ALA A 1 94 ? 13.334 26.864 -15.528 1.00 79.25 94 ALA A C 1
ATOM 738 O O . ALA A 1 94 ? 14.371 27.002 -16.166 1.00 79.25 94 ALA A O 1
ATOM 739 N N . LYS A 1 95 ? 13.317 26.934 -14.191 1.00 77.19 95 LYS A N 1
ATOM 740 C CA . LYS A 1 95 ? 14.496 27.284 -13.383 1.00 77.19 95 LYS A CA 1
ATOM 741 C C . LYS A 1 95 ? 15.590 26.211 -13.379 1.00 77.19 95 LYS A C 1
ATOM 743 O O . LYS A 1 95 ? 16.760 26.551 -13.248 1.00 77.19 95 LYS A O 1
ATOM 748 N N . ASN A 1 96 ? 15.217 24.934 -13.453 1.00 75.69 96 ASN A N 1
ATOM 749 C CA . ASN A 1 96 ? 16.170 23.817 -13.418 1.00 75.69 96 ASN A CA 1
ATOM 750 C C . ASN A 1 96 ? 16.455 23.226 -14.806 1.00 75.69 96 ASN A C 1
ATOM 752 O O . ASN A 1 96 ? 17.268 22.310 -14.923 1.00 75.69 96 ASN A O 1
ATOM 756 N N . SER A 1 97 ? 15.787 23.722 -15.848 1.00 71.94 97 SER A N 1
ATOM 757 C CA . SER A 1 97 ? 16.056 23.337 -17.226 1.00 71.94 97 SER A CA 1
ATOM 758 C C . SER A 1 97 ? 17.446 23.828 -17.623 1.00 71.94 97 SER A C 1
ATOM 760 O O . SER A 1 97 ? 17.712 25.024 -17.637 1.00 71.94 97 SER A O 1
ATOM 762 N N . THR A 1 98 ? 18.336 22.902 -17.968 1.00 70.94 98 THR A N 1
ATOM 763 C CA . THR A 1 98 ? 19.645 23.186 -18.583 1.00 70.94 98 THR A CA 1
ATOM 764 C C . THR A 1 98 ? 19.554 23.314 -20.104 1.00 70.94 98 THR A C 1
ATOM 766 O O . THR A 1 98 ? 20.567 23.242 -20.797 1.00 70.94 98 THR A O 1
ATOM 769 N N . LEU A 1 99 ? 18.336 23.440 -20.634 1.00 65.69 99 LEU A N 1
ATOM 770 C CA . LEU A 1 99 ? 18.076 23.556 -22.059 1.00 65.69 99 LEU A CA 1
ATOM 771 C C . LEU A 1 99 ? 18.504 24.958 -22.501 1.00 65.69 99 LEU A C 1
ATOM 773 O O . LEU A 1 99 ? 17.839 25.944 -22.193 1.00 65.69 99 LEU A O 1
ATOM 777 N N . ASP A 1 100 ? 19.671 25.021 -23.137 1.00 65.25 100 ASP A N 1
ATOM 778 C CA . ASP A 1 100 ? 20.228 26.244 -23.699 1.00 65.25 100 ASP A CA 1
ATOM 779 C C . ASP A 1 100 ? 19.326 26.739 -24.839 1.00 65.25 100 ASP A C 1
ATOM 781 O O . ASP A 1 100 ? 19.135 26.058 -25.846 1.00 65.25 100 ASP A O 1
ATOM 785 N N . ASP A 1 101 ? 18.728 27.910 -24.631 1.00 64.12 101 ASP A N 1
ATOM 786 C CA . ASP A 1 101 ? 17.807 28.598 -25.543 1.00 64.12 101 ASP A CA 1
ATOM 787 C C . ASP A 1 101 ? 18.539 29.313 -26.689 1.00 64.12 101 ASP A C 1
ATOM 789 O O . ASP A 1 101 ? 17.866 29.760 -27.612 1.00 64.12 101 ASP A O 1
ATOM 793 N N . SER A 1 102 ? 19.884 29.350 -26.684 1.00 68.81 102 SER A N 1
ATOM 794 C CA . SER A 1 102 ? 20.775 30.157 -27.548 1.00 68.81 102 SER A CA 1
ATOM 795 C C . SER A 1 102 ? 20.643 29.998 -29.079 1.00 68.81 102 SER A C 1
ATOM 797 O O . SER A 1 102 ? 21.504 30.445 -29.839 1.00 68.81 102 SER A O 1
ATOM 799 N N . GLY A 1 103 ? 19.561 29.401 -29.574 1.00 61.59 103 GLY A N 1
ATOM 800 C CA . GLY A 1 103 ? 19.230 29.244 -30.984 1.00 61.59 103 GLY A CA 1
ATOM 801 C C . GLY A 1 103 ? 19.853 27.997 -31.597 1.00 61.59 103 GLY A C 1
ATOM 802 O O . GLY A 1 103 ? 19.774 27.802 -32.810 1.00 61.59 103 GLY A O 1
ATOM 803 N N . LEU A 1 104 ? 20.472 27.144 -30.778 1.00 65.06 104 LEU A N 1
ATOM 804 C CA . LEU A 1 104 ? 21.014 25.876 -31.230 1.00 65.06 104 LEU A CA 1
ATOM 805 C C . LEU A 1 104 ? 19.861 24.924 -31.543 1.00 65.06 104 LEU A C 1
ATOM 807 O O . LEU A 1 104 ? 19.071 24.548 -30.678 1.00 65.06 104 LEU A O 1
ATOM 811 N N . VAL A 1 105 ? 19.760 24.549 -32.819 1.00 66.81 105 VAL A N 1
ATOM 812 C CA . VAL A 1 105 ? 18.790 23.558 -33.283 1.00 66.81 105 VAL A CA 1
ATOM 813 C C . VAL A 1 105 ? 19.027 22.270 -32.487 1.00 66.81 105 VAL A C 1
ATOM 815 O O . VAL A 1 105 ? 20.169 21.798 -32.447 1.00 66.81 105 VAL A O 1
ATOM 818 N N . PRO A 1 106 ? 17.990 21.690 -31.851 1.00 62.69 106 PRO A N 1
ATOM 819 C CA . PRO A 1 106 ? 18.126 20.412 -31.173 1.00 62.69 106 PRO A CA 1
ATOM 820 C C . PRO A 1 106 ? 18.752 19.386 -32.124 1.00 62.69 106 PRO A C 1
ATOM 822 O O . PRO A 1 106 ? 18.419 19.396 -33.315 1.00 62.69 106 PRO A O 1
ATOM 825 N N . PRO A 1 107 ? 19.639 18.499 -31.640 1.00 67.88 107 PRO A N 1
ATOM 826 C CA . PRO A 1 107 ? 20.194 17.453 -32.482 1.00 67.88 107 PRO A CA 1
ATOM 827 C C . PRO A 1 107 ? 19.044 16.685 -33.132 1.00 67.88 107 PRO A C 1
ATOM 829 O O . PRO A 1 107 ? 18.100 16.265 -32.456 1.00 67.88 107 PRO A O 1
ATOM 832 N N . SER A 1 108 ? 19.097 16.558 -34.459 1.00 71.50 108 SER A N 1
ATOM 833 C CA . SER A 1 108 ? 18.073 15.837 -35.205 1.00 71.50 108 SER A CA 1
ATOM 834 C C . SER A 1 108 ? 17.974 14.415 -34.652 1.00 71.50 108 SER A C 1
ATOM 836 O O . SER A 1 108 ? 19.014 13.798 -34.392 1.00 71.50 108 SER A O 1
ATOM 838 N N . PRO A 1 109 ? 16.757 13.882 -34.441 1.00 69.56 109 PRO A N 1
ATOM 839 C CA . PRO A 1 109 ? 16.620 12.502 -34.013 1.00 69.56 109 PRO A CA 1
ATOM 840 C C . PRO A 1 109 ? 17.341 11.596 -35.024 1.00 69.56 109 PRO A C 1
ATOM 842 O O . PRO A 1 109 ? 17.311 11.885 -36.226 1.00 69.56 109 PRO A O 1
ATOM 845 N N . PRO A 1 110 ? 18.016 10.526 -34.569 1.00 72.44 110 PRO A N 1
ATOM 846 C CA . PRO A 1 110 ? 18.628 9.571 -35.484 1.00 72.44 110 PRO A CA 1
ATOM 847 C C . PRO A 1 110 ? 17.563 9.044 -36.452 1.00 72.44 110 PRO A C 1
ATOM 849 O O . PRO A 1 110 ? 16.422 8.827 -36.040 1.00 72.44 110 PRO A O 1
ATOM 852 N N . SER A 1 111 ? 17.933 8.847 -37.724 1.00 67.50 111 SER A N 1
ATOM 853 C CA . SER A 1 111 ? 17.033 8.279 -38.737 1.00 67.50 111 SER A CA 1
ATOM 854 C C . SER A 1 111 ? 16.445 6.975 -38.206 1.00 67.50 111 SER A C 1
ATOM 856 O O . SER A 1 111 ? 17.163 5.997 -37.994 1.00 67.50 111 SER A O 1
ATOM 858 N N . SER A 1 112 ? 15.150 6.978 -37.902 1.00 60.25 112 SER A N 1
ATOM 859 C CA . SER A 1 112 ? 14.478 5.816 -37.341 1.00 60.25 112 SER A CA 1
ATOM 860 C C . SER A 1 112 ? 14.023 4.906 -38.478 1.00 60.25 112 SER A C 1
ATOM 862 O O . SER A 1 112 ? 12.869 4.962 -38.892 1.00 60.25 112 SER A O 1
ATOM 864 N N . ASP A 1 113 ? 14.908 4.029 -38.952 1.00 62.59 113 ASP A N 1
ATOM 865 C CA . ASP A 1 113 ? 14.534 2.937 -39.872 1.00 62.59 113 ASP A CA 1
ATOM 866 C C . ASP A 1 113 ? 13.787 1.795 -39.149 1.00 62.59 113 ASP A C 1
ATOM 868 O O . ASP A 1 113 ? 13.395 0.789 -39.744 1.00 62.59 113 ASP A O 1
ATOM 872 N N . TYR A 1 114 ? 13.552 1.938 -37.843 1.00 61.69 114 TYR A N 1
ATOM 873 C CA . TYR A 1 114 ? 12.818 0.968 -37.045 1.00 61.69 114 TYR A CA 1
ATOM 874 C C . TYR A 1 114 ? 11.310 1.128 -37.261 1.00 61.69 114 TYR A C 1
ATOM 876 O O . TYR A 1 114 ? 10.629 1.867 -36.551 1.00 61.69 114 TYR A O 1
ATOM 884 N N . SER A 1 115 ? 10.771 0.380 -38.224 1.00 66.44 115 SER A N 1
ATOM 885 C CA . SER A 1 115 ? 9.344 0.053 -38.233 1.00 66.44 115 SER A CA 1
ATOM 886 C C . SER A 1 115 ? 8.999 -0.705 -36.951 1.00 66.44 115 SER A C 1
ATOM 888 O O . SER A 1 115 ? 9.432 -1.840 -36.751 1.00 66.44 115 SER A O 1
ATOM 890 N N . ILE A 1 116 ? 8.206 -0.083 -36.077 1.00 61.06 116 ILE A N 1
ATOM 891 C CA . ILE A 1 116 ? 7.571 -0.768 -34.949 1.00 61.06 116 ILE A CA 1
ATOM 892 C C . ILE A 1 116 ? 6.611 -1.802 -35.544 1.00 61.06 116 ILE A C 1
ATOM 894 O O . ILE A 1 116 ? 5.567 -1.447 -36.093 1.00 61.06 116 ILE A O 1
ATOM 898 N N . SER A 1 117 ? 6.968 -3.085 -35.469 1.00 62.72 117 SER A N 1
ATOM 899 C CA . SER A 1 117 ? 6.084 -4.172 -35.883 1.00 62.72 117 SER A CA 1
ATOM 900 C C . SER A 1 117 ? 4.793 -4.091 -35.072 1.00 62.72 117 SER A C 1
ATOM 902 O O . SER A 1 117 ? 4.832 -4.162 -33.841 1.00 62.72 117 SER A O 1
ATOM 904 N N . SER A 1 118 ? 3.661 -3.917 -35.753 1.00 63.62 118 SER A N 1
ATOM 905 C CA . SER A 1 118 ? 2.352 -3.816 -35.117 1.00 63.62 118 SER A CA 1
ATOM 906 C C . SER A 1 118 ? 2.113 -5.010 -34.195 1.00 63.62 118 SER A C 1
ATOM 908 O O . SER A 1 118 ? 2.175 -6.167 -34.615 1.00 63.62 118 SER A O 1
ATOM 910 N N . ILE A 1 119 ? 1.840 -4.722 -32.924 1.00 67.38 119 ILE A N 1
ATOM 911 C CA . ILE A 1 119 ? 1.474 -5.732 -31.935 1.00 67.38 119 ILE A CA 1
ATOM 912 C C . ILE A 1 119 ? 0.095 -6.260 -32.330 1.00 67.38 119 ILE A C 1
ATOM 914 O O . ILE A 1 119 ? -0.901 -5.542 -32.261 1.00 67.38 119 ILE A O 1
ATOM 918 N N . LYS A 1 120 ? 0.035 -7.516 -32.778 1.00 57.22 120 LYS A N 1
ATOM 919 C CA . LYS A 1 120 ? -1.224 -8.197 -33.073 1.00 57.22 120 LYS A CA 1
ATOM 920 C C . LYS A 1 120 ? -1.905 -8.544 -31.751 1.00 57.22 120 LYS A C 1
ATOM 922 O O . LYS A 1 120 ? -1.512 -9.497 -31.084 1.00 57.22 120 LYS A O 1
ATOM 927 N N . THR A 1 121 ? -2.918 -7.778 -31.363 1.00 52.78 121 THR A N 1
ATOM 928 C CA . THR A 1 121 ? -3.817 -8.176 -30.277 1.00 52.78 121 THR A CA 1
ATOM 929 C C . THR A 1 121 ? -4.757 -9.258 -30.805 1.00 52.78 121 THR A C 1
ATOM 931 O O . THR A 1 121 ? -5.519 -9.019 -31.741 1.00 52.78 121 THR A O 1
ATOM 934 N N . SER A 1 122 ? -4.648 -10.468 -30.252 1.00 57.66 122 SER A N 1
ATOM 935 C CA . SER A 1 122 ? -5.625 -11.540 -30.474 1.00 57.66 122 SER A CA 1
ATOM 936 C C . SER A 1 122 ? -6.924 -11.207 -29.725 1.00 57.66 122 SER A C 1
ATOM 938 O O . SER A 1 122 ? -6.820 -10.622 -28.644 1.00 57.66 122 SER A O 1
ATOM 940 N N . PRO A 1 123 ? -8.105 -11.541 -30.283 1.00 62.19 123 PRO A N 1
ATOM 941 C CA . PRO A 1 123 ? -9.390 -11.396 -29.598 1.00 62.19 123 PRO A CA 1
ATOM 942 C C . PRO A 1 123 ? -9.490 -12.261 -28.338 1.00 62.19 123 PRO A C 1
ATOM 944 O O . PRO A 1 123 ? -8.772 -13.290 -28.269 1.00 62.19 123 PRO A O 1
#

Foldseek 3Di:
DLVVLVVQCVVPVDPVSVVSNVVVVVVVVVVVVVVVVVVVVVVVVVVVPDPDPPVVVVVVVVVVVCVVDPPDDPCPDPLVDPVSVVVVVVVVCVVPDPPDPPPDDPPDPPPCPDDPDDDDDDD

Radius of gyration: 26.08 Å; chains: 1; bounding box: 46×45×69 Å

Secondary structure (DSSP, 8-state):
-HHHHHHHHHHS--HHHHHHHHHHHHHHHHHHHHHHHHHHHHHHHHHHTS---HHHHHHHHHHHHHHHS--SPP-SS---SHHHHHHHHHHHHHHH-----SSPPPPPPP-------------

Organism: Portunus trituberculatus (NCBI:txid210409)

Sequence (123 aa):
MIEVAHKKYLSLPSPESHALYISARNHAESVLQFAKHSLINGKCQNLSNSNCPRDFWHLAKNISNNFTSSSFPPLFHPAITSVSKAELFSQTLAKNSTLDDSGLVPPSPPSSDYSISSIKTSP